Protein AF-A0A3D6C7T0-F1 (afdb_monomer_lite)

Sequence (119 aa):
MKTGLSEQIGPAGKGHRRTTLSRRDFLRLSAFAALPVAGLSVFSGCAVDPVTGQKQLMLMSREQEVAIDRQQSPFQFSSDYGVTQDRALNDYVAGVGKGMQSVVHRRDMPYNFQCVNAT

pLDDT: mean 77.18, std 17.92, range [33.69, 97.44]

Foldseek 3Di:
DDDDDDDDDDDDPPPPPPPPQDPVNVVVVVVVVVCVVPVVVQVVQFDQDLVPRDTDGHPDDPVRVLVVCVVCVVCVQVPAFHFDPPPVVLVVQQVVVLVCLVPDPCNVRPDDTTDGGDD

Structure (mmCIF, N/CA/C/O backbone):
data_AF-A0A3D6C7T0-F1
#
_entry.id   AF-A0A3D6C7T0-F1
#
loop_
_atom_site.group_PDB
_atom_site.id
_atom_site.type_symbol
_atom_site.label_atom_id
_atom_site.label_alt_id
_atom_site.label_comp_id
_atom_site.label_asym_id
_atom_site.label_entity_id
_atom_site.label_seq_id
_atom_site.pdbx_PDB_ins_code
_atom_site.Cartn_x
_atom_site.Cartn_y
_atom_site.Cartn_z
_atom_site.occupancy
_atom_site.B_iso_or_equiv
_atom_site.auth_seq_id
_atom_site.auth_comp_id
_atom_site.auth_asym_id
_atom_site.auth_atom_id
_atom_site.pdbx_PDB_model_num
ATOM 1 N N . MET A 1 1 ? 94.961 22.324 -43.646 1.00 37.06 1 MET A N 1
ATOM 2 C CA . MET A 1 1 ? 94.694 23.643 -44.262 1.00 37.06 1 MET A CA 1
ATOM 3 C C . MET A 1 1 ? 93.222 23.697 -44.649 1.00 37.06 1 MET A C 1
ATOM 5 O O . MET A 1 1 ? 92.872 22.935 -45.533 1.00 37.06 1 MET A O 1
ATOM 9 N N . LYS A 1 2 ? 92.444 24.598 -44.009 1.00 36.69 2 LYS A N 1
ATOM 10 C CA . LYS A 1 2 ? 91.187 25.230 -44.500 1.00 36.69 2 LYS A CA 1
ATOM 11 C C . LYS A 1 2 ? 89.939 24.318 -44.664 1.00 36.69 2 LYS A C 1
ATOM 13 O O . LYS A 1 2 ? 90.090 23.214 -45.150 1.00 36.69 2 LYS A O 1
ATOM 18 N N . THR A 1 3 ? 88.670 24.670 -44.407 1.00 37.91 3 THR A N 1
ATOM 19 C CA . THR A 1 3 ? 87.892 25.647 -43.589 1.00 37.91 3 THR A CA 1
ATOM 20 C C . THR A 1 3 ? 86.399 25.429 -43.951 1.00 37.91 3 THR A C 1
ATOM 22 O O . THR A 1 3 ? 86.142 25.114 -45.107 1.00 37.91 3 THR A O 1
ATOM 25 N N . GLY A 1 4 ? 85.450 25.703 -43.034 1.00 33.69 4 GLY A N 1
ATOM 26 C CA . GLY A 1 4 ? 84.008 25.983 -43.302 1.00 33.69 4 GLY A CA 1
ATOM 27 C C . GLY A 1 4 ? 83.086 24.749 -43.292 1.00 33.69 4 GLY A C 1
ATOM 28 O O . GLY A 1 4 ? 83.321 23.827 -44.056 1.00 33.69 4 GLY A O 1
ATOM 29 N N . LEU A 1 5 ? 82.159 24.530 -42.346 1.00 40.72 5 LEU A N 1
ATOM 30 C CA . LEU A 1 5 ? 80.957 25.263 -41.881 1.00 40.72 5 LEU A CA 1
ATOM 31 C C . LEU A 1 5 ? 79.784 25.262 -42.888 1.00 40.72 5 LEU A C 1
ATOM 33 O O . LEU A 1 5 ? 79.961 25.692 -44.021 1.00 40.72 5 LEU A O 1
ATOM 37 N N . SER A 1 6 ? 78.600 24.866 -42.372 1.00 38.00 6 SER A N 1
ATOM 38 C CA . SER A 1 6 ? 77.218 24.941 -42.921 1.00 38.00 6 SER A CA 1
ATOM 39 C C . SER A 1 6 ? 76.955 24.103 -44.185 1.00 38.00 6 SER A C 1
ATOM 41 O O . SER A 1 6 ? 77.673 24.224 -45.157 1.00 38.00 6 SER A O 1
ATOM 43 N N . GLU A 1 7 ? 76.015 23.154 -44.235 1.00 40.28 7 GLU A N 1
ATOM 44 C CA . GLU A 1 7 ? 74.570 23.270 -43.999 1.00 40.28 7 GLU A CA 1
ATOM 45 C C . GLU A 1 7 ? 73.972 21.910 -43.583 1.00 40.28 7 GLU A C 1
ATOM 47 O O . GLU A 1 7 ? 74.213 20.884 -44.214 1.00 40.28 7 GLU A O 1
ATOM 52 N N . GLN A 1 8 ? 73.144 21.914 -42.539 1.00 45.69 8 GLN A N 1
ATOM 53 C CA . GLN A 1 8 ? 72.184 20.854 -42.224 1.00 45.69 8 GLN A CA 1
ATOM 54 C C . GLN A 1 8 ? 70.796 21.394 -42.587 1.00 45.69 8 GLN A C 1
ATOM 56 O O . GLN A 1 8 ? 70.300 22.274 -41.884 1.00 45.69 8 GLN A O 1
ATOM 61 N N . ILE A 1 9 ? 70.171 20.906 -43.665 1.00 42.56 9 ILE A N 1
ATOM 62 C CA . ILE A 1 9 ? 68.782 21.250 -44.018 1.00 42.56 9 ILE A CA 1
ATOM 63 C C . ILE A 1 9 ? 68.037 19.997 -44.495 1.00 42.56 9 ILE A C 1
ATOM 65 O O . ILE A 1 9 ? 68.348 19.427 -45.536 1.00 42.56 9 ILE A O 1
ATOM 69 N N . GLY A 1 10 ? 67.011 19.602 -43.737 1.00 37.19 10 GLY A N 1
ATOM 70 C CA . GLY A 1 10 ? 66.030 18.582 -44.117 1.00 37.19 10 GLY A CA 1
ATOM 71 C C . GLY A 1 10 ? 65.076 18.248 -42.958 1.00 37.19 10 GLY A C 1
ATOM 72 O O . GLY A 1 10 ? 65.518 17.631 -41.993 1.00 37.19 10 GLY A O 1
ATOM 73 N N . PRO A 1 11 ? 63.795 18.669 -42.986 1.00 50.09 11 PRO A N 1
ATOM 74 C CA . PRO A 1 11 ? 62.949 18.773 -41.798 1.00 50.09 11 PRO A CA 1
ATOM 75 C C . PRO A 1 11 ? 62.059 17.542 -41.581 1.00 50.09 11 PRO A C 1
ATOM 77 O O . PRO A 1 11 ? 61.508 16.981 -42.521 1.00 50.09 11 PRO A O 1
ATOM 80 N N . ALA A 1 12 ? 61.800 17.192 -40.321 1.00 45.81 12 ALA A N 1
ATOM 81 C CA . ALA A 1 12 ? 60.620 16.410 -39.950 1.00 45.81 12 ALA A CA 1
ATOM 82 C C . ALA A 1 12 ? 60.196 16.760 -38.520 1.00 45.81 12 ALA A C 1
ATOM 84 O O . ALA A 1 12 ? 60.323 15.970 -37.584 1.00 45.81 12 ALA A O 1
ATOM 85 N N . GLY A 1 13 ? 59.694 17.983 -38.343 1.00 39.75 13 GLY A N 1
ATOM 86 C CA . GLY A 1 13 ? 58.967 18.345 -37.134 1.00 39.75 13 GLY A CA 1
ATOM 87 C C . GLY A 1 13 ? 57.725 17.463 -37.013 1.00 39.75 13 GLY A C 1
ATOM 88 O O . GLY A 1 13 ? 56.731 17.684 -37.702 1.00 39.75 13 GLY A O 1
ATOM 89 N N . LYS A 1 14 ? 57.770 16.450 -36.141 1.00 51.25 14 LYS A N 1
ATOM 90 C CA . LYS A 1 14 ? 56.585 15.704 -35.703 1.00 51.25 14 LYS A CA 1
ATOM 91 C C . LYS A 1 14 ? 55.718 16.646 -34.870 1.00 51.25 14 LYS A C 1
ATOM 93 O O . LYS A 1 14 ? 55.855 16.727 -33.652 1.00 51.25 14 LYS A O 1
ATOM 98 N N . GLY A 1 15 ? 54.841 17.385 -35.543 1.00 43.19 15 GLY A N 1
ATOM 99 C CA . GLY A 1 15 ? 53.796 18.170 -34.902 1.00 43.19 15 GLY A CA 1
ATOM 100 C C . GLY A 1 15 ? 52.855 17.238 -34.148 1.00 43.19 15 GLY A C 1
ATOM 101 O O . GLY A 1 15 ? 51.996 16.591 -34.744 1.00 43.19 15 GLY A O 1
ATOM 102 N N . HIS A 1 16 ? 53.028 17.150 -32.832 1.00 56.62 16 HIS A N 1
ATOM 103 C CA . HIS A 1 16 ? 52.068 16.520 -31.938 1.00 56.62 16 HIS A CA 1
ATOM 104 C C . HIS A 1 16 ? 50.778 17.352 -32.018 1.00 56.62 16 HIS A C 1
ATOM 106 O O . HIS A 1 16 ? 50.696 18.431 -31.426 1.00 56.62 16 HIS A O 1
ATOM 112 N N . ARG A 1 17 ? 49.792 16.913 -32.818 1.00 59.53 17 ARG A N 1
ATOM 113 C CA . ARG A 1 17 ? 48.466 17.544 -32.841 1.00 59.53 17 ARG A CA 1
ATOM 114 C C . ARG A 1 17 ? 47.876 17.387 -31.447 1.00 59.53 17 ARG A C 1
ATOM 116 O O . ARG A 1 17 ? 47.341 16.337 -31.113 1.00 59.53 17 ARG A O 1
ATOM 123 N N . ARG A 1 18 ? 47.968 18.438 -30.634 1.00 59.09 18 ARG A N 1
ATOM 124 C CA . ARG A 1 18 ? 47.105 18.599 -29.467 1.00 59.09 18 ARG A CA 1
ATOM 125 C C . ARG A 1 18 ? 45.684 18.671 -30.014 1.00 59.09 18 ARG A C 1
ATOM 127 O O . ARG A 1 18 ? 45.275 19.709 -30.525 1.00 59.09 18 ARG A O 1
ATOM 134 N N . THR A 1 19 ? 44.958 17.561 -29.985 1.00 65.06 19 THR A N 1
ATOM 135 C CA . THR A 1 19 ? 43.519 17.552 -30.239 1.00 65.06 19 THR A CA 1
ATOM 136 C C . THR A 1 19 ? 42.868 18.275 -29.072 1.00 65.06 19 THR A C 1
ATOM 138 O O . THR A 1 19 ? 42.527 17.671 -28.058 1.00 65.06 19 THR A O 1
ATOM 141 N N . THR A 1 20 ? 42.770 19.598 -29.163 1.00 72.62 20 THR A N 1
ATOM 142 C CA . THR A 1 20 ? 41.957 20.373 -28.234 1.00 72.62 20 THR A CA 1
ATOM 143 C C . THR A 1 20 ? 40.517 19.972 -28.492 1.00 72.62 20 THR A C 1
ATOM 145 O O . THR A 1 20 ? 39.955 20.339 -29.525 1.00 72.62 20 THR A O 1
ATOM 148 N N . LEU A 1 21 ? 39.948 19.166 -27.595 1.00 79.31 21 LEU A N 1
ATOM 149 C CA . LEU A 1 21 ? 38.532 18.824 -27.636 1.00 79.31 21 LEU A CA 1
ATOM 150 C C . LEU A 1 21 ? 37.735 20.128 -27.668 1.00 79.31 21 LEU A C 1
ATOM 152 O O . LEU A 1 21 ? 37.831 20.951 -26.755 1.00 79.31 21 LEU A O 1
ATOM 156 N N . SER A 1 22 ? 36.977 20.340 -28.742 1.00 84.00 22 SER A N 1
ATOM 157 C CA . SER A 1 22 ? 36.075 21.482 -28.810 1.00 84.00 22 SER A CA 1
ATOM 158 C C . SER A 1 22 ? 35.021 21.340 -27.717 1.00 84.00 22 SER A C 1
ATOM 160 O O . SER A 1 22 ? 34.609 20.227 -27.388 1.00 84.00 22 SER A O 1
ATOM 162 N N . ARG A 1 23 ? 34.501 22.460 -27.195 1.00 84.00 23 ARG A N 1
ATOM 163 C CA . ARG A 1 23 ? 33.350 22.445 -26.270 1.00 84.00 23 ARG A CA 1
ATOM 164 C C . ARG A 1 23 ? 32.200 21.596 -26.821 1.00 84.00 23 ARG A C 1
ATOM 166 O O . ARG A 1 23 ? 31.531 20.901 -26.070 1.00 84.00 23 ARG A O 1
ATOM 173 N N . ARG A 1 24 ? 32.001 21.622 -28.143 1.00 86.38 24 ARG A N 1
ATOM 174 C CA . ARG A 1 24 ? 30.977 20.827 -28.835 1.00 86.38 24 ARG A CA 1
ATOM 175 C C . ARG A 1 24 ? 31.280 19.331 -28.815 1.00 86.38 24 ARG A C 1
ATOM 177 O O . ARG A 1 24 ? 30.358 18.543 -28.652 1.00 86.38 24 ARG A O 1
ATOM 184 N N . ASP A 1 25 ? 32.544 18.949 -28.950 1.00 86.56 25 ASP A N 1
ATOM 185 C CA . ASP A 1 25 ? 32.951 17.543 -28.917 1.00 86.56 25 ASP A CA 1
ATOM 186 C C . ASP A 1 25 ? 32.854 17.001 -27.496 1.00 86.56 25 ASP A C 1
ATOM 188 O O . ASP A 1 25 ? 32.321 15.916 -27.298 1.00 86.56 25 ASP A O 1
ATOM 192 N N . PHE A 1 26 ? 33.247 17.803 -26.503 1.00 86.81 26 PHE A N 1
ATOM 193 C CA . PHE A 1 26 ? 33.059 17.482 -25.091 1.00 86.81 26 PHE A CA 1
ATOM 194 C C . PHE A 1 26 ? 31.579 17.282 -24.737 1.00 86.81 26 PHE A C 1
ATOM 196 O O . PHE A 1 26 ? 31.241 16.270 -24.132 1.00 86.81 26 PHE A O 1
ATOM 203 N N . LEU A 1 27 ? 30.690 18.189 -25.167 1.00 89.06 27 LEU A N 1
ATOM 204 C CA . LEU A 1 27 ? 29.242 18.057 -24.945 1.00 89.06 27 LEU A CA 1
ATOM 205 C C . LEU A 1 27 ? 28.636 16.839 -25.661 1.00 89.06 27 LEU A C 1
ATOM 207 O O . LEU A 1 27 ? 27.730 16.203 -25.132 1.00 89.06 27 LEU A O 1
ATOM 211 N N . ARG A 1 28 ? 29.124 16.493 -26.858 1.00 86.69 28 ARG A N 1
ATOM 212 C CA . ARG A 1 28 ? 28.687 15.282 -27.572 1.00 86.69 28 ARG A CA 1
ATOM 213 C C . ARG A 1 28 ? 29.149 14.021 -26.847 1.00 86.69 28 ARG A C 1
ATOM 215 O O . ARG A 1 28 ? 28.340 13.133 -26.605 1.00 86.69 28 ARG A O 1
ATOM 222 N N . LEU A 1 29 ? 30.425 13.957 -26.470 1.00 86.62 29 LEU A N 1
ATOM 223 C CA . LEU A 1 29 ? 31.012 12.827 -25.747 1.00 86.62 29 LEU A CA 1
ATOM 224 C C . LEU A 1 29 ? 30.336 12.612 -24.386 1.00 86.62 29 LEU A C 1
ATOM 226 O O . LEU A 1 29 ? 30.035 11.472 -24.038 1.00 86.62 29 LEU A O 1
ATOM 230 N N . SER A 1 30 ? 30.035 13.686 -23.648 1.00 82.69 30 SER A N 1
ATOM 231 C CA . SER A 1 30 ? 29.327 13.586 -22.368 1.00 82.69 30 SER A CA 1
ATOM 232 C C . SER A 1 30 ? 27.871 13.140 -22.532 1.00 82.69 30 SER A C 1
ATOM 234 O O . SER A 1 30 ? 27.409 12.303 -21.759 1.00 82.69 30 SER A O 1
ATOM 236 N N . ALA A 1 31 ? 27.163 13.617 -23.561 1.00 80.31 31 ALA A N 1
ATOM 237 C CA . ALA A 1 31 ? 25.799 13.179 -23.855 1.00 80.31 31 ALA A CA 1
ATOM 238 C C . ALA A 1 31 ? 25.729 11.682 -24.213 1.00 80.31 31 ALA A C 1
ATOM 240 O O . ALA A 1 31 ? 24.882 10.965 -23.683 1.00 80.3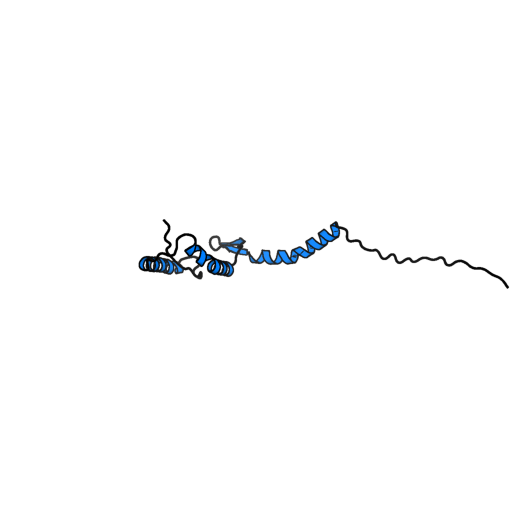1 31 ALA A O 1
ATOM 241 N N . PHE A 1 32 ? 26.645 11.184 -25.052 1.00 78.12 32 PHE A N 1
ATOM 242 C CA . PHE A 1 32 ? 26.696 9.758 -25.401 1.00 78.12 32 PHE A CA 1
ATOM 243 C C . PHE A 1 32 ? 27.085 8.864 -24.214 1.00 78.12 32 PHE A C 1
ATOM 245 O O . PHE A 1 32 ? 26.578 7.749 -24.108 1.00 78.12 32 PHE A O 1
ATOM 252 N N . ALA A 1 33 ? 27.927 9.350 -23.297 1.00 77.19 33 ALA A N 1
ATOM 253 C CA . ALA A 1 33 ? 28.305 8.615 -22.090 1.00 77.19 33 ALA A CA 1
ATOM 254 C C . ALA A 1 33 ? 27.169 8.510 -21.050 1.00 77.19 33 ALA A C 1
ATOM 256 O O . ALA A 1 33 ? 27.134 7.550 -20.283 1.00 77.19 33 ALA A O 1
ATOM 257 N N . ALA A 1 34 ? 26.231 9.464 -21.023 1.00 66.12 34 ALA A N 1
ATOM 258 C CA . ALA A 1 34 ? 25.129 9.490 -20.054 1.00 66.12 34 ALA A CA 1
ATOM 259 C C . ALA A 1 34 ? 23.933 8.590 -20.434 1.00 66.12 34 ALA A C 1
ATOM 261 O O . ALA A 1 34 ? 23.197 8.132 -19.557 1.00 66.12 34 ALA A O 1
ATOM 262 N N . LEU A 1 35 ? 23.744 8.303 -21.727 1.00 64.12 35 LEU A N 1
ATOM 263 C CA . LEU A 1 35 ? 22.630 7.492 -22.240 1.00 64.12 35 LEU A CA 1
ATOM 264 C C . LEU A 1 35 ? 22.517 6.073 -21.641 1.00 64.12 35 LEU A C 1
ATOM 266 O O . LEU A 1 35 ? 21.406 5.702 -21.258 1.00 64.12 35 LEU A O 1
ATOM 270 N N . PRO A 1 36 ? 23.591 5.265 -21.518 1.00 63.19 36 PRO A N 1
ATOM 271 C CA . PRO A 1 36 ? 23.461 3.898 -21.005 1.00 63.19 36 PRO A CA 1
ATOM 272 C C . PRO A 1 36 ? 23.092 3.832 -19.515 1.00 63.19 36 PRO A C 1
ATOM 274 O O . PRO A 1 36 ? 22.431 2.883 -19.102 1.00 63.19 36 PRO A O 1
ATOM 277 N N . VAL A 1 37 ? 23.458 4.841 -18.716 1.00 61.72 37 VAL A N 1
ATOM 278 C CA . VAL A 1 37 ? 23.159 4.879 -17.271 1.00 61.72 37 VAL A CA 1
ATOM 279 C C . VAL A 1 37 ? 21.695 5.247 -17.008 1.00 61.72 37 VAL A C 1
ATOM 281 O O . VAL A 1 37 ? 21.080 4.702 -16.098 1.00 61.72 37 VAL A O 1
ATOM 284 N N . ALA A 1 38 ? 21.113 6.136 -17.817 1.00 59.66 38 ALA A N 1
ATOM 285 C CA . ALA A 1 38 ? 19.713 6.538 -17.675 1.00 59.66 38 ALA A CA 1
ATOM 286 C C . ALA A 1 38 ? 18.733 5.605 -18.413 1.00 59.66 38 ALA A C 1
ATOM 288 O O . ALA A 1 38 ? 17.605 5.426 -17.964 1.00 59.66 38 ALA A O 1
ATOM 289 N N . GLY A 1 39 ? 19.143 5.007 -19.538 1.00 59.50 39 GLY A N 1
ATOM 290 C CA . GLY A 1 39 ? 18.256 4.237 -20.416 1.00 59.50 39 GLY A CA 1
ATOM 291 C C . GLY A 1 39 ? 17.861 2.854 -19.891 1.00 59.50 39 GLY A C 1
ATOM 292 O O . GLY A 1 39 ? 16.745 2.409 -20.152 1.00 59.50 39 GLY A O 1
ATOM 293 N N . LEU A 1 40 ? 18.728 2.177 -19.125 1.00 59.00 40 LEU A N 1
ATOM 294 C CA . L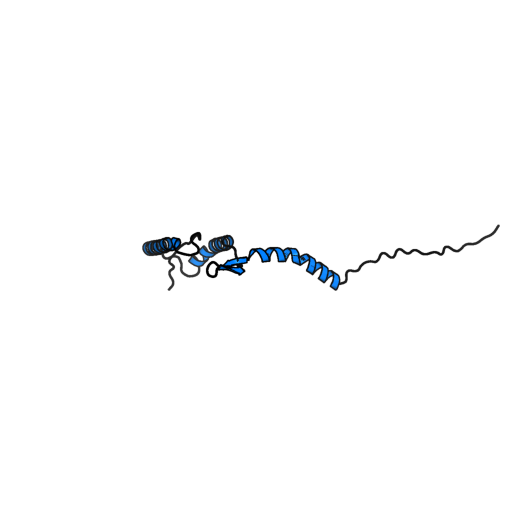EU A 1 40 ? 18.427 0.835 -18.602 1.00 59.00 40 LEU A CA 1
ATOM 295 C C . LEU A 1 40 ? 17.264 0.836 -17.594 1.00 59.00 40 LEU A C 1
ATOM 297 O O . LEU A 1 40 ? 16.499 -0.123 -17.543 1.00 59.00 40 LEU A O 1
ATOM 301 N N . SER A 1 41 ? 17.090 1.925 -16.845 1.00 58.69 41 SER A N 1
ATOM 302 C CA . SER A 1 41 ? 16.064 2.064 -15.800 1.00 58.69 41 SER A CA 1
ATOM 303 C C . SER A 1 41 ? 14.649 2.300 -16.343 1.00 58.69 41 SER A C 1
ATOM 305 O O . SER A 1 41 ? 13.672 2.151 -15.613 1.00 58.69 41 SER A O 1
ATOM 307 N N . VAL A 1 42 ? 14.512 2.689 -17.617 1.00 60.22 42 VAL A N 1
ATOM 308 C CA . VAL A 1 42 ? 13.214 3.058 -18.215 1.00 60.22 42 VAL A CA 1
ATOM 309 C C . VAL A 1 42 ? 12.433 1.825 -18.688 1.00 60.22 42 VAL A C 1
ATOM 311 O O . VAL A 1 42 ? 11.207 1.857 -18.767 1.00 60.22 42 VAL A O 1
ATOM 314 N N . PHE A 1 43 ? 13.110 0.704 -18.951 1.00 60.03 43 PHE A N 1
ATOM 315 C CA . PHE A 1 43 ? 12.458 -0.513 -19.449 1.00 60.03 43 PHE A CA 1
ATOM 316 C C . PHE A 1 43 ? 11.834 -1.389 -18.352 1.00 60.03 43 PHE A C 1
ATOM 318 O O . PHE A 1 43 ? 11.018 -2.255 -18.662 1.00 60.03 43 PHE A O 1
ATOM 325 N N . SER A 1 44 ? 12.150 -1.153 -17.075 1.00 62.81 44 SER A N 1
ATOM 326 C CA . SER A 1 44 ? 11.607 -1.911 -15.935 1.00 62.81 44 SER A CA 1
ATOM 327 C C . SER A 1 44 ? 10.171 -1.538 -15.533 1.00 62.81 44 SER A C 1
ATOM 329 O O . SER A 1 44 ? 9.615 -2.176 -14.645 1.00 62.81 44 SER A O 1
ATOM 331 N N . GLY A 1 45 ? 9.559 -0.532 -16.169 1.00 61.62 45 GLY A N 1
ATOM 332 C CA . GLY A 1 45 ? 8.222 -0.041 -15.816 1.00 61.62 45 GLY A CA 1
ATOM 333 C C . GLY A 1 45 ? 7.064 -0.596 -16.650 1.00 61.62 45 GLY A C 1
ATOM 334 O O . GLY A 1 45 ? 5.921 -0.281 -16.366 1.00 61.62 45 GLY A O 1
ATOM 335 N N . CYS A 1 46 ? 7.282 -1.395 -17.694 1.00 71.12 46 CYS A N 1
ATOM 336 C CA . CYS A 1 46 ? 6.166 -1.900 -18.505 1.00 71.12 46 CYS A CA 1
ATOM 337 C C . CYS A 1 46 ? 5.489 -3.101 -17.825 1.00 71.12 46 CYS A C 1
ATOM 339 O O . CYS A 1 46 ? 5.978 -4.225 -17.942 1.00 71.12 46 CYS A O 1
ATOM 341 N N . ALA A 1 47 ? 4.346 -2.886 -17.170 1.00 73.44 47 ALA A N 1
ATOM 342 C CA . ALA A 1 47 ? 3.518 -3.960 -16.620 1.00 73.44 47 ALA A CA 1
ATOM 343 C C . ALA A 1 47 ? 2.163 -4.032 -17.335 1.00 73.44 47 ALA A C 1
ATOM 345 O O . ALA A 1 47 ? 1.716 -3.076 -17.969 1.00 73.44 47 ALA A O 1
ATOM 346 N N . VAL A 1 48 ? 1.511 -5.190 -17.263 1.00 75.50 48 VAL A N 1
ATOM 347 C CA . VAL A 1 48 ? 0.152 -5.352 -17.787 1.00 75.50 48 VAL A CA 1
ATOM 348 C C . VAL A 1 48 ? -0.817 -4.713 -16.799 1.00 75.50 48 VAL A C 1
ATOM 350 O O . VAL A 1 48 ? -0.842 -5.092 -15.629 1.00 75.50 48 VAL A O 1
ATOM 353 N N . ASP A 1 49 ? -1.596 -3.744 -17.272 1.00 74.56 49 ASP A N 1
ATOM 354 C CA . ASP A 1 49 ? -2.701 -3.181 -16.510 1.00 74.56 49 ASP A CA 1
ATOM 355 C C . ASP A 1 49 ? -3.729 -4.291 -16.244 1.00 74.56 49 ASP A C 1
ATOM 357 O O . ASP A 1 49 ? -4.259 -4.880 -17.192 1.00 74.56 49 ASP A O 1
ATOM 361 N N . PRO A 1 50 ? -4.023 -4.589 -14.973 1.00 70.38 50 PRO A N 1
ATOM 362 C CA . PRO A 1 50 ? -4.942 -5.656 -14.616 1.00 70.38 50 PRO A CA 1
ATOM 363 C C . PRO A 1 50 ? -6.398 -5.445 -15.047 1.00 70.38 50 PRO A C 1
ATOM 365 O O . PRO A 1 50 ? -7.159 -6.407 -15.110 1.00 70.38 50 PRO A O 1
ATOM 368 N N . VAL A 1 51 ? -6.804 -4.201 -15.310 1.00 77.81 51 VAL A N 1
ATOM 369 C CA . VAL A 1 51 ? -8.177 -3.855 -15.697 1.00 77.81 51 VAL A CA 1
ATOM 370 C C . VAL A 1 51 ? -8.355 -3.985 -17.206 1.00 77.81 51 VAL A C 1
ATOM 372 O O . VAL A 1 51 ? -9.340 -4.553 -17.671 1.00 77.81 51 VAL A O 1
ATOM 375 N N . THR A 1 52 ? -7.398 -3.466 -17.979 1.00 80.50 52 THR A N 1
ATOM 376 C CA . THR A 1 52 ? -7.494 -3.399 -19.448 1.00 80.50 52 THR A CA 1
ATOM 377 C C . THR A 1 52 ? -6.729 -4.507 -20.174 1.00 80.50 52 THR A C 1
ATOM 379 O O . THR A 1 52 ? -6.942 -4.726 -21.367 1.00 80.50 52 THR A O 1
ATOM 382 N N . GLY A 1 53 ? -5.804 -5.189 -19.495 1.00 78.12 53 GLY A N 1
ATOM 383 C CA . GLY A 1 53 ? -4.904 -6.180 -20.089 1.00 78.12 53 GLY A CA 1
ATOM 384 C C . GLY A 1 53 ? -3.834 -5.585 -21.014 1.00 78.12 53 GLY A C 1
ATOM 385 O O . GLY A 1 53 ? -3.076 -6.328 -21.638 1.00 78.12 53 GLY A O 1
ATOM 386 N N . GLN A 1 54 ? -3.754 -4.257 -21.128 1.00 81.88 54 GLN A N 1
ATOM 387 C CA . GLN A 1 54 ? -2.782 -3.578 -21.982 1.00 81.88 54 GLN A CA 1
ATOM 388 C C . GLN A 1 54 ? -1.464 -3.353 -21.242 1.00 81.88 54 GLN A C 1
ATOM 390 O O . GLN A 1 54 ? -1.441 -3.136 -20.033 1.00 81.88 54 GLN A O 1
ATOM 395 N N . LYS A 1 55 ? -0.345 -3.364 -21.972 1.00 78.94 55 LYS A N 1
ATOM 396 C CA . LYS A 1 55 ? 0.949 -2.970 -21.402 1.00 78.94 55 LYS A CA 1
ATOM 397 C C . LYS A 1 55 ? 0.945 -1.464 -21.165 1.00 78.94 55 LYS A C 1
ATOM 399 O O . LYS A 1 55 ? 0.800 -0.696 -22.113 1.00 78.94 55 LYS A O 1
ATOM 404 N N . GLN A 1 56 ? 1.126 -1.060 -19.919 1.00 75.12 56 GLN A N 1
ATOM 405 C CA . GLN A 1 56 ? 1.198 0.334 -19.511 1.00 75.12 56 GLN A CA 1
ATOM 406 C C . GLN A 1 56 ? 2.464 0.577 -18.693 1.00 75.12 56 GLN A C 1
ATOM 408 O O . GLN A 1 56 ? 3.043 -0.339 -18.103 1.00 75.12 56 GLN A O 1
ATOM 413 N N . LEU A 1 57 ? 2.908 1.832 -18.685 1.00 77.81 57 LEU A N 1
ATOM 414 C CA . LEU A 1 57 ? 4.022 2.261 -17.855 1.00 77.81 57 LEU A CA 1
ATOM 415 C C . LEU A 1 57 ? 3.559 2.352 -16.392 1.00 77.81 57 LEU A C 1
ATOM 417 O O . LEU A 1 57 ? 2.850 3.279 -16.015 1.00 77.81 57 LEU A O 1
ATOM 421 N N . MET A 1 58 ? 3.989 1.402 -15.572 1.00 75.69 58 MET A N 1
ATOM 422 C CA . MET A 1 58 ? 3.932 1.432 -14.117 1.00 75.69 58 MET A CA 1
ATOM 423 C C . MET A 1 58 ? 5.214 2.060 -13.571 1.00 75.69 58 MET A C 1
ATOM 425 O O . MET A 1 58 ? 6.317 1.557 -13.774 1.00 75.69 58 MET A O 1
ATOM 429 N N . LEU A 1 59 ? 5.062 3.175 -12.860 1.00 81.50 59 LEU A N 1
ATOM 430 C CA . LEU A 1 59 ? 6.186 3.940 -12.308 1.00 81.50 59 LEU A CA 1
ATOM 431 C C . LEU A 1 59 ? 6.767 3.334 -11.021 1.00 81.50 59 LEU A C 1
ATOM 433 O O . LEU A 1 59 ? 7.819 3.768 -10.561 1.00 81.50 59 LEU A O 1
ATOM 437 N N . MET A 1 60 ? 6.077 2.360 -10.429 1.00 84.25 60 MET A N 1
ATOM 438 C CA . MET A 1 60 ? 6.410 1.777 -9.136 1.00 84.25 60 MET A CA 1
ATOM 439 C C . MET A 1 60 ? 6.117 0.277 -9.151 1.00 84.25 60 MET A C 1
ATOM 441 O O . MET A 1 60 ? 5.080 -0.157 -9.655 1.00 84.25 60 MET A O 1
ATOM 445 N N . SER A 1 61 ? 7.032 -0.514 -8.589 1.00 86.94 61 SER A N 1
ATOM 446 C CA . SER A 1 61 ? 6.797 -1.945 -8.370 1.00 86.94 61 SER A CA 1
ATOM 447 C C . SER A 1 61 ? 5.871 -2.175 -7.176 1.00 86.94 61 SER A C 1
ATOM 449 O O . SER A 1 61 ? 5.769 -1.344 -6.274 1.00 86.94 61 SER A O 1
ATOM 451 N N . ARG A 1 62 ? 5.237 -3.345 -7.128 1.00 87.94 62 ARG A N 1
ATOM 452 C CA . ARG A 1 62 ? 4.424 -3.778 -5.987 1.00 87.94 62 ARG A CA 1
ATOM 453 C C . ARG A 1 62 ? 5.212 -3.741 -4.675 1.00 87.94 62 ARG A C 1
ATOM 455 O O . ARG A 1 62 ? 4.708 -3.307 -3.647 1.00 87.94 62 ARG A O 1
ATOM 462 N N . GLU A 1 63 ? 6.439 -4.240 -4.693 1.00 91.12 63 GLU A N 1
ATOM 463 C CA . GLU A 1 63 ? 7.285 -4.346 -3.507 1.00 91.12 63 GLU A CA 1
ATOM 464 C C . GLU A 1 63 ? 7.670 -2.956 -3.005 1.00 91.12 63 GLU A C 1
ATOM 466 O O . GLU A 1 63 ? 7.679 -2.709 -1.800 1.00 91.12 63 GLU A O 1
ATOM 471 N N . GLN A 1 64 ? 7.930 -2.035 -3.933 1.00 92.56 64 GLN A N 1
ATOM 472 C CA . GLN A 1 64 ? 8.187 -0.635 -3.628 1.00 92.56 64 GLN A CA 1
ATOM 473 C C . GLN A 1 64 ? 6.947 0.061 -3.057 1.00 92.56 64 GLN A C 1
ATOM 475 O O . GLN A 1 64 ? 7.078 0.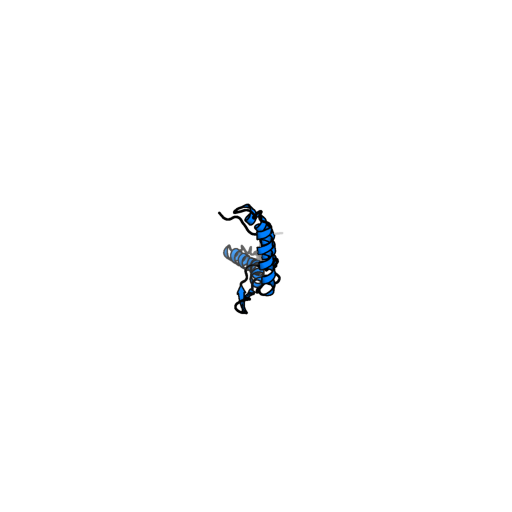787 -2.077 1.00 92.56 64 GLN A O 1
ATOM 480 N N . GLU A 1 65 ? 5.756 -0.202 -3.601 1.00 92.69 65 GLU A N 1
ATOM 481 C CA . GLU A 1 65 ? 4.481 0.287 -3.058 1.00 92.69 65 GLU A CA 1
ATOM 482 C C . GLU A 1 65 ? 4.303 -0.146 -1.598 1.00 92.69 65 GLU A C 1
ATOM 484 O O . GLU A 1 65 ? 4.087 0.691 -0.724 1.00 92.69 65 GLU A O 1
ATOM 489 N N . VAL A 1 66 ? 4.485 -1.440 -1.311 1.00 94.44 66 VAL A N 1
ATOM 490 C CA . VAL A 1 66 ? 4.393 -1.987 0.053 1.00 94.44 66 VAL A CA 1
ATOM 491 C C . VAL A 1 66 ? 5.472 -1.401 0.968 1.00 94.44 66 VAL A C 1
ATOM 493 O O . VAL A 1 66 ? 5.211 -1.127 2.139 1.00 94.44 66 VAL A O 1
ATOM 496 N N . ALA A 1 67 ? 6.696 -1.217 0.471 1.00 95.00 67 ALA A N 1
ATOM 497 C CA . ALA A 1 67 ? 7.785 -0.644 1.255 1.00 95.00 67 ALA A CA 1
ATOM 498 C C . ALA A 1 67 ? 7.520 0.823 1.622 1.00 95.00 67 ALA A C 1
ATOM 500 O O . ALA A 1 67 ? 7.761 1.210 2.765 1.00 95.00 67 ALA A O 1
ATOM 501 N N . ILE A 1 68 ? 7.004 1.618 0.682 1.00 94.69 68 ILE A N 1
ATOM 502 C CA . ILE A 1 68 ? 6.623 3.013 0.919 1.00 94.69 68 ILE A CA 1
ATOM 503 C C . ILE A 1 68 ? 5.454 3.071 1.902 1.00 94.69 68 ILE A C 1
ATOM 505 O O . ILE A 1 68 ? 5.537 3.804 2.883 1.00 94.69 68 ILE A O 1
ATOM 509 N N . ASP A 1 69 ? 4.410 2.264 1.709 1.00 93.25 69 ASP A N 1
ATOM 510 C CA . ASP A 1 69 ? 3.257 2.232 2.615 1.00 93.25 69 ASP A CA 1
ATOM 511 C C . ASP A 1 69 ? 3.660 1.888 4.058 1.00 93.25 69 ASP A C 1
ATOM 513 O O . ASP A 1 69 ? 3.261 2.572 5.000 1.00 93.25 69 ASP A O 1
ATOM 517 N N . ARG A 1 70 ? 4.549 0.907 4.257 1.00 93.31 70 ARG A N 1
ATOM 518 C CA . ARG A 1 70 ? 5.089 0.581 5.591 1.00 93.31 70 ARG A CA 1
ATOM 519 C C . ARG A 1 70 ? 5.825 1.746 6.247 1.00 93.31 70 ARG A C 1
ATOM 521 O O . ARG A 1 70 ? 5.818 1.850 7.470 1.00 93.31 70 ARG A O 1
ATOM 528 N N . GLN A 1 71 ? 6.483 2.588 5.454 1.00 93.56 71 GLN A N 1
ATOM 529 C CA . GLN A 1 71 ? 7.178 3.769 5.962 1.00 93.56 71 GLN A CA 1
ATOM 530 C C . GLN A 1 71 ? 6.209 4.918 6.245 1.00 93.56 71 GLN A C 1
ATOM 532 O O . GLN A 1 71 ? 6.418 5.644 7.207 1.00 93.56 71 GLN A O 1
ATOM 537 N N . GLN A 1 72 ? 5.170 5.098 5.426 1.00 91.12 72 GLN A N 1
ATOM 538 C CA . GLN A 1 72 ? 4.309 6.284 5.470 1.00 91.12 72 GLN A CA 1
ATOM 539 C C . GLN A 1 72 ? 3.034 6.100 6.306 1.00 91.12 72 GLN A C 1
ATOM 541 O O . GLN A 1 72 ? 2.602 7.039 6.973 1.00 91.12 72 GLN A O 1
ATOM 546 N N . SER A 1 73 ? 2.425 4.911 6.307 1.00 88.81 73 SER A N 1
ATOM 547 C CA . SER A 1 73 ? 1.158 4.645 7.010 1.00 88.81 73 SER A CA 1
ATOM 548 C C . SER A 1 73 ? 1.164 4.976 8.511 1.00 88.81 73 SER A C 1
ATOM 550 O O . SER A 1 73 ? 0.158 5.523 8.965 1.00 88.81 73 SER A O 1
ATOM 552 N N . PRO A 1 74 ? 2.248 4.778 9.299 1.00 87.44 74 PRO A N 1
ATOM 553 C CA . PRO A 1 74 ? 2.234 5.161 10.713 1.00 87.44 74 PRO A CA 1
ATOM 554 C C . PRO A 1 74 ? 2.010 6.663 10.918 1.00 87.44 74 PRO A C 1
ATOM 556 O O . PRO A 1 74 ? 1.306 7.061 11.844 1.00 87.44 74 PRO A O 1
ATOM 559 N N . PHE A 1 75 ? 2.573 7.490 10.032 1.00 84.19 75 PHE A N 1
ATOM 560 C CA . PHE A 1 75 ? 2.420 8.940 10.099 1.00 84.19 75 PHE A CA 1
ATOM 561 C C . PHE A 1 75 ? 1.004 9.365 9.719 1.00 84.19 75 PHE A C 1
ATOM 563 O O . PHE A 1 75 ? 0.432 10.182 10.433 1.00 84.19 75 PHE A O 1
ATOM 570 N N . GLN A 1 76 ? 0.413 8.744 8.691 1.00 75.88 76 GLN A N 1
ATOM 571 C CA . GLN A 1 76 ? -0.956 9.025 8.235 1.00 75.88 76 GLN A CA 1
ATOM 572 C C . GLN A 1 76 ? -2.007 8.787 9.331 1.00 75.88 76 GLN A C 1
ATOM 574 O O . GLN A 1 76 ? -2.956 9.554 9.463 1.00 75.88 76 GLN A O 1
ATOM 579 N N . PHE A 1 77 ? -1.829 7.759 10.168 1.00 72.62 77 PHE A N 1
ATOM 580 C CA . PHE A 1 77 ? -2.737 7.528 11.295 1.00 72.62 77 PHE A CA 1
ATOM 581 C C . PHE A 1 77 ? -2.606 8.588 12.388 1.00 72.62 77 PHE A C 1
ATOM 583 O O . PHE A 1 77 ? -3.584 8.887 13.061 1.00 72.62 77 PHE A O 1
ATOM 590 N N . SER A 1 78 ? -1.410 9.138 12.590 1.00 65.50 78 SER A N 1
ATOM 591 C CA . SER A 1 78 ? -1.128 10.083 13.675 1.00 65.50 78 SER A CA 1
ATOM 592 C C . SER A 1 78 ? -1.318 11.552 13.300 1.00 65.50 78 SER A C 1
ATOM 594 O O . SER A 1 78 ? -1.562 12.361 14.190 1.00 65.50 78 SER A O 1
ATOM 596 N N . SER A 1 79 ? -1.174 11.904 12.020 1.00 65.06 79 SER A N 1
ATOM 597 C CA . SER A 1 79 ? -1.135 13.301 11.582 1.00 65.06 79 SER A CA 1
ATOM 598 C C . SER A 1 79 ? -2.516 13.935 11.503 1.00 65.06 79 SER A C 1
ATOM 600 O O . SER A 1 79 ? -2.645 15.112 11.831 1.00 65.06 79 SER A O 1
ATOM 602 N N . ASP A 1 80 ? -3.532 13.160 11.112 1.00 64.06 80 ASP A N 1
ATOM 603 C CA . ASP A 1 80 ? -4.808 13.748 10.699 1.00 64.06 80 ASP A CA 1
ATOM 604 C C . ASP A 1 80 ? -5.941 13.445 11.691 1.00 64.06 80 ASP A C 1
ATOM 606 O O . ASP A 1 80 ? -6.683 14.353 12.057 1.00 64.06 80 ASP A O 1
ATOM 610 N N . TYR A 1 81 ? -6.068 12.195 12.167 1.00 73.62 81 TYR A N 1
ATOM 611 C CA . TYR A 1 81 ? -7.296 11.757 12.859 1.00 73.62 81 TYR A CA 1
ATOM 612 C C . TYR A 1 81 ? -7.113 10.765 14.023 1.00 73.62 81 TYR A C 1
ATOM 614 O O . TYR A 1 81 ? -7.989 10.665 14.883 1.00 73.62 81 TYR A O 1
ATOM 622 N N . GLY A 1 82 ? -6.000 10.027 14.094 1.00 84.81 82 GLY A N 1
ATOM 623 C CA . GLY A 1 82 ? -5.829 8.943 15.068 1.00 84.81 82 GLY A CA 1
ATOM 624 C C . GLY A 1 82 ? -6.674 7.707 14.735 1.00 84.81 82 GLY A C 1
ATOM 625 O O . GLY A 1 82 ? -7.792 7.805 14.227 1.00 84.81 82 GLY A O 1
ATOM 626 N N . VAL A 1 83 ? -6.164 6.512 15.053 1.00 88.69 83 VAL A N 1
ATOM 627 C CA . VAL A 1 83 ? -6.987 5.290 15.021 1.00 88.69 83 VAL A CA 1
ATOM 628 C C . VAL A 1 83 ? -8.034 5.371 16.132 1.00 88.69 83 VAL A C 1
ATOM 630 O O . VAL A 1 83 ? -7.718 5.729 17.272 1.00 88.69 83 VAL A O 1
ATOM 633 N N . THR A 1 84 ? -9.280 5.027 15.808 1.00 89.44 84 THR A N 1
ATOM 634 C CA . THR A 1 84 ? -10.363 5.000 16.794 1.00 89.44 84 THR A CA 1
ATOM 635 C C . THR A 1 84 ? -10.071 3.996 17.908 1.00 89.44 84 THR A C 1
ATOM 637 O O . THR A 1 84 ? -9.553 2.905 17.668 1.00 89.44 84 THR A O 1
ATOM 640 N N . GLN A 1 85 ? -10.440 4.356 19.137 1.00 91.06 85 GLN A N 1
ATOM 641 C CA . GLN A 1 85 ? -10.317 3.480 20.306 1.00 91.06 85 GLN A CA 1
ATOM 642 C C . GLN A 1 85 ? -11.454 2.448 20.387 1.00 91.06 85 GLN A C 1
ATOM 644 O O . GLN A 1 85 ? -11.403 1.537 21.214 1.00 91.06 85 GLN A O 1
ATOM 649 N N . ASP A 1 86 ? -12.478 2.565 19.533 1.00 94.88 86 ASP A N 1
ATOM 650 C CA . ASP A 1 86 ? -13.555 1.583 19.450 1.00 94.88 86 ASP A CA 1
ATOM 651 C C . ASP A 1 86 ? -13.050 0.288 18.801 1.00 94.88 86 ASP A C 1
ATOM 653 O O . ASP A 1 86 ? -12.865 0.174 17.584 1.00 94.88 86 ASP A O 1
ATOM 657 N N . ARG A 1 87 ? -12.812 -0.711 19.649 1.00 95.31 87 ARG A N 1
ATOM 658 C CA . ARG A 1 87 ? -12.357 -2.029 19.218 1.00 95.31 87 ARG A CA 1
ATOM 659 C C . ARG A 1 87 ? -13.423 -2.784 18.428 1.00 95.31 87 ARG A C 1
ATOM 661 O O . ARG A 1 87 ? -13.073 -3.436 17.452 1.00 95.31 87 ARG A O 1
ATOM 668 N N . ALA A 1 88 ? -14.692 -2.698 18.823 1.00 96.88 88 ALA A N 1
ATOM 669 C CA . ALA A 1 88 ? -15.761 -3.438 18.158 1.00 96.88 88 ALA A CA 1
ATOM 670 C C . ALA A 1 88 ? -15.949 -2.946 16.718 1.00 96.88 88 ALA A C 1
ATOM 672 O O . ALA A 1 88 ? -16.110 -3.750 15.799 1.00 96.88 88 ALA A O 1
ATOM 673 N N . LEU A 1 89 ? -15.849 -1.631 16.513 1.00 95.38 89 LEU A N 1
ATOM 674 C CA . LEU A 1 89 ? -15.889 -1.028 15.186 1.00 95.38 89 LEU A CA 1
ATOM 675 C C . LEU A 1 89 ? -14.694 -1.454 14.320 1.00 95.38 89 LEU A C 1
ATOM 677 O O . LEU A 1 89 ? -14.885 -1.868 13.175 1.00 95.38 89 LEU A O 1
ATOM 681 N N . ASN A 1 90 ? -13.471 -1.397 14.860 1.00 95.44 90 ASN A N 1
ATOM 682 C CA . ASN A 1 90 ? -12.283 -1.855 14.132 1.00 95.44 90 ASN A CA 1
ATOM 683 C C . ASN A 1 90 ? -12.375 -3.344 13.768 1.00 95.44 90 ASN A C 1
ATOM 685 O O . ASN A 1 90 ? -12.105 -3.708 12.624 1.00 95.44 90 ASN A O 1
ATOM 689 N N . ASP A 1 91 ? -12.803 -4.193 14.705 1.00 97.31 91 ASP A N 1
ATOM 690 C CA . ASP A 1 91 ? -12.958 -5.632 14.481 1.00 97.31 91 ASP A CA 1
ATOM 691 C C . ASP A 1 91 ? -14.003 -5.912 13.387 1.00 97.31 91 ASP A C 1
ATOM 693 O O . ASP A 1 91 ? -13.775 -6.749 12.508 1.00 97.31 91 ASP A O 1
ATOM 697 N N . TYR A 1 92 ? -15.118 -5.172 13.384 1.00 97.44 92 TYR A N 1
ATOM 698 C CA . TYR A 1 92 ? -16.144 -5.274 12.348 1.00 97.44 92 TYR A CA 1
ATOM 699 C C . TYR A 1 92 ? -15.599 -4.914 10.959 1.00 97.44 92 TYR A C 1
ATOM 701 O O . TYR A 1 92 ? -15.699 -5.719 10.029 1.00 97.44 92 TYR A O 1
ATOM 709 N N . VAL A 1 93 ? -14.982 -3.737 10.811 1.00 97.00 93 VAL A N 1
ATOM 710 C CA . VAL A 1 93 ? -14.469 -3.268 9.512 1.00 97.00 93 VAL A CA 1
ATOM 711 C C . VAL A 1 93 ? -13.331 -4.157 9.013 1.00 97.00 93 VAL A C 1
ATOM 713 O O . VAL A 1 93 ? -13.303 -4.518 7.834 1.00 97.00 93 VAL A O 1
ATOM 716 N N . ALA A 1 94 ? -12.438 -4.595 9.902 1.00 96.56 94 ALA A N 1
ATOM 717 C CA . ALA A 1 94 ? -11.399 -5.558 9.560 1.00 96.56 94 ALA A CA 1
ATOM 718 C C . ALA A 1 94 ? -11.983 -6.907 9.113 1.00 96.56 94 ALA A C 1
ATOM 720 O O . ALA A 1 94 ? -11.454 -7.522 8.185 1.00 96.56 94 ALA A O 1
ATOM 721 N N . GLY A 1 95 ? -13.072 -7.366 9.735 1.00 97.44 95 GLY A N 1
ATOM 722 C CA . GLY A 1 95 ? -13.789 -8.575 9.332 1.00 97.44 95 GLY A CA 1
ATOM 723 C C . GLY A 1 95 ? -14.370 -8.467 7.922 1.00 97.44 95 GLY A C 1
ATOM 724 O O . GLY A 1 95 ? -14.121 -9.338 7.085 1.00 97.44 95 GLY A O 1
ATOM 725 N N . VAL A 1 96 ? -15.079 -7.372 7.632 1.00 96.69 96 VAL A N 1
ATOM 726 C CA . VAL A 1 96 ? -15.640 -7.097 6.298 1.00 96.69 96 VAL A CA 1
ATOM 727 C C . VAL A 1 96 ? -14.530 -7.029 5.245 1.00 96.69 96 VAL A C 1
ATOM 729 O O . VAL A 1 96 ? -14.597 -7.724 4.229 1.00 96.69 96 VAL A O 1
ATOM 732 N N . GLY A 1 97 ? -13.471 -6.258 5.508 1.00 95.81 97 GLY A N 1
ATOM 733 C CA . GLY A 1 97 ? -12.349 -6.087 4.585 1.00 95.81 97 GLY A CA 1
ATOM 734 C C . GLY A 1 97 ? -11.623 -7.397 4.265 1.00 95.81 97 GLY A C 1
ATOM 735 O O . GLY A 1 97 ? -11.370 -7.702 3.097 1.00 95.81 97 GLY A O 1
ATOM 736 N N . LYS A 1 98 ? -11.360 -8.231 5.281 1.00 95.31 98 LYS A N 1
ATOM 737 C CA . LYS A 1 98 ? -10.784 -9.574 5.090 1.00 95.31 98 LYS A CA 1
ATOM 738 C C . LYS A 1 98 ? -11.690 -10.476 4.251 1.00 95.31 98 LYS A C 1
ATOM 740 O O . LYS A 1 98 ? -11.189 -11.202 3.395 1.00 95.31 98 LYS A O 1
ATOM 745 N N . GLY A 1 99 ? -13.010 -10.407 4.442 1.00 95.44 99 GLY A N 1
ATOM 746 C CA . GLY A 1 99 ? -13.972 -11.147 3.620 1.00 95.44 99 GLY A CA 1
ATOM 747 C C . GLY A 1 99 ? -13.890 -10.775 2.134 1.00 95.44 99 GLY A C 1
ATOM 748 O O . GLY A 1 99 ? -13.920 -11.648 1.263 1.00 95.44 99 GLY A O 1
ATOM 749 N N . MET A 1 100 ? -13.696 -9.486 1.839 1.00 95.19 100 MET A N 1
ATOM 750 C CA . MET A 1 100 ? -13.577 -8.975 0.469 1.00 95.19 100 MET A CA 1
ATOM 751 C C . MET A 1 100 ? -12.243 -9.321 -0.207 1.00 95.19 100 MET A C 1
ATOM 753 O O . MET A 1 100 ? -12.185 -9.389 -1.436 1.00 95.19 100 MET A O 1
ATOM 757 N N . GLN A 1 101 ? -11.172 -9.581 0.551 1.00 93.56 101 GLN A N 1
ATOM 758 C CA . GLN A 1 101 ? -9.830 -9.817 -0.002 1.00 93.56 101 GLN A CA 1
ATOM 759 C C . GLN A 1 101 ? -9.785 -10.963 -1.031 1.00 93.56 101 GLN A C 1
ATOM 761 O O . GLN A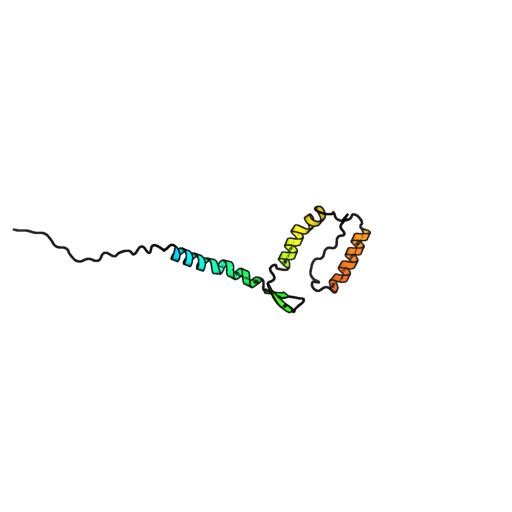 1 101 ? -8.983 -10.935 -1.963 1.00 93.56 101 GLN A O 1
ATOM 766 N N . SER A 1 102 ? -10.669 -11.955 -0.905 1.00 90.94 102 SER A N 1
ATOM 767 C CA .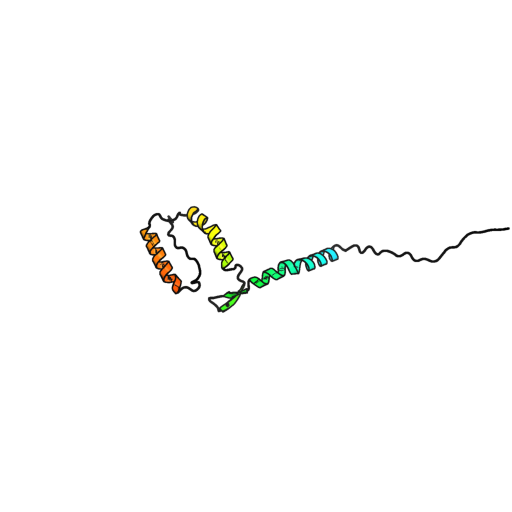 SER A 1 102 ? -10.752 -13.096 -1.826 1.00 90.94 102 SER A CA 1
ATOM 768 C C . SER A 1 102 ? -11.325 -12.756 -3.209 1.00 90.94 102 SER A C 1
ATOM 770 O O . SER A 1 102 ? -11.069 -13.486 -4.168 1.00 90.94 102 SER A O 1
ATOM 772 N N . VAL A 1 103 ? -12.074 -11.657 -3.338 1.00 93.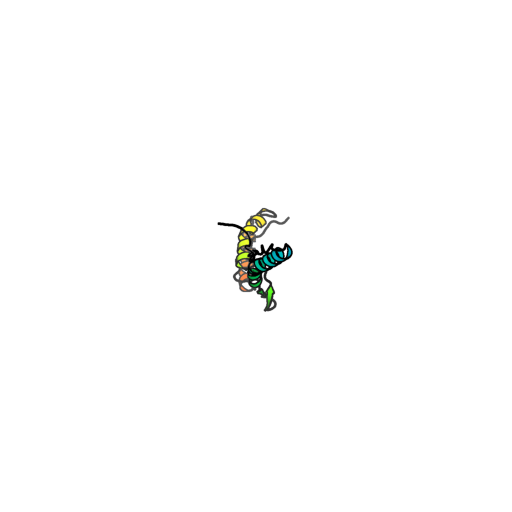50 103 VAL A N 1
ATOM 773 C CA . VAL A 1 103 ? -12.802 -11.290 -4.567 1.00 93.50 103 VAL A CA 1
ATOM 774 C C . VAL A 1 103 ? -12.260 -10.036 -5.251 1.00 93.50 103 VAL A C 1
ATOM 776 O O . VAL A 1 103 ? -12.650 -9.744 -6.378 1.00 93.50 103 VAL A O 1
ATOM 779 N N . VAL A 1 104 ? -11.326 -9.318 -4.624 1.00 91.69 104 VAL A N 1
ATOM 780 C CA . VAL A 1 104 ? -10.643 -8.178 -5.253 1.00 91.69 104 VAL A CA 1
ATOM 781 C C . VAL A 1 104 ? -9.563 -8.632 -6.237 1.00 91.69 104 VAL A C 1
ATOM 783 O O . VAL A 1 104 ? -9.095 -9.772 -6.213 1.00 91.69 104 VAL A O 1
ATOM 786 N N . HIS A 1 105 ? -9.134 -7.709 -7.098 1.00 88.75 105 HIS A N 1
ATOM 787 C CA . HIS A 1 105 ? -8.102 -7.961 -8.100 1.00 88.75 105 HIS A CA 1
ATOM 788 C C . HIS A 1 105 ? -6.715 -8.249 -7.475 1.00 88.75 105 HIS A C 1
ATOM 790 O O . HIS A 1 105 ? -5.998 -9.139 -7.924 1.00 88.75 105 HIS A O 1
ATOM 796 N N . ARG A 1 106 ? -6.319 -7.521 -6.420 1.00 89.25 106 ARG A N 1
ATOM 797 C CA . ARG A 1 106 ? -4.979 -7.611 -5.797 1.00 89.25 106 ARG A CA 1
ATOM 798 C C . ARG A 1 106 ? -4.988 -8.377 -4.473 1.00 89.25 106 ARG A C 1
ATOM 800 O O . ARG A 1 106 ? -4.677 -7.835 -3.418 1.00 89.25 106 ARG A O 1
ATOM 807 N N . ARG A 1 107 ? -5.370 -9.649 -4.530 1.00 91.62 107 ARG A N 1
ATOM 808 C CA . ARG A 1 107 ? -5.626 -10.499 -3.346 1.00 91.62 107 ARG A CA 1
ATOM 809 C C . ARG A 1 107 ? -4.429 -10.658 -2.412 1.00 91.62 107 ARG A C 1
ATOM 811 O O . ARG A 1 107 ? -4.587 -10.811 -1.209 1.00 91.62 107 ARG A O 1
ATOM 818 N N . ASP A 1 108 ? -3.233 -10.631 -2.973 1.00 91.06 108 ASP A N 1
ATOM 819 C CA . ASP A 1 108 ? -1.966 -10.848 -2.288 1.00 91.06 108 ASP A CA 1
ATOM 820 C C . ASP A 1 108 ? -1.442 -9.594 -1.563 1.00 91.06 108 ASP A C 1
ATOM 822 O O . ASP A 1 108 ? -0.387 -9.648 -0.927 1.00 91.06 108 ASP A O 1
ATOM 826 N N . MET A 1 109 ? -2.102 -8.432 -1.700 1.00 94.56 109 MET A N 1
ATOM 827 C CA . MET A 1 109 ? -1.676 -7.200 -1.020 1.00 94.56 109 MET A CA 1
ATOM 828 C C . MET A 1 109 ? -1.904 -7.291 0.497 1.00 94.56 109 MET A C 1
ATOM 830 O O . MET A 1 109 ? -2.935 -7.812 0.929 1.00 94.56 109 MET A O 1
ATOM 834 N N . PRO A 1 110 ? -0.969 -6.784 1.323 1.00 94.56 110 PRO A N 1
ATOM 835 C CA . PRO A 1 110 ? -1.060 -6.860 2.778 1.00 94.56 110 PRO A CA 1
ATOM 836 C C . PRO A 1 110 ? -1.980 -5.762 3.339 1.00 94.56 110 PRO A C 1
ATOM 838 O O . PRO A 1 110 ? -1.523 -4.852 4.024 1.00 94.56 110 PRO A O 1
ATOM 841 N N . TYR A 1 111 ? -3.275 -5.824 3.023 1.00 94.44 111 TYR A N 1
ATOM 842 C CA . TYR A 1 111 ? -4.250 -4.831 3.479 1.00 94.44 111 TYR A CA 1
ATOM 843 C C . TYR A 1 111 ? -4.357 -4.782 5.008 1.00 94.44 111 TYR A C 1
ATOM 845 O O . TYR A 1 111 ? -4.457 -5.814 5.674 1.00 94.44 111 TYR A O 1
ATOM 853 N N . ASN A 1 112 ? -4.403 -3.565 5.549 1.00 92.56 112 ASN A N 1
ATOM 854 C CA . ASN A 1 112 ? -4.667 -3.291 6.954 1.00 92.56 112 ASN A CA 1
ATOM 855 C C . ASN A 1 112 ? -5.844 -2.314 7.057 1.00 92.56 112 ASN A C 1
ATOM 857 O O . ASN A 1 112 ? -5.813 -1.246 6.451 1.00 92.56 112 ASN A O 1
ATOM 861 N N . PHE A 1 113 ? -6.880 -2.687 7.804 1.00 93.62 113 PHE A N 1
ATOM 862 C CA . PHE A 1 113 ? -8.108 -1.905 7.931 1.00 93.62 113 PHE A CA 1
ATOM 863 C C . PHE A 1 113 ? -8.152 -1.275 9.319 1.00 93.62 113 PHE A C 1
ATOM 865 O O . PHE A 1 113 ? -8.157 -1.999 10.310 1.00 93.62 113 PHE A O 1
ATOM 872 N N . GLN A 1 114 ? -8.180 0.055 9.376 1.00 90.56 114 GLN A N 1
ATOM 873 C CA . GLN A 1 114 ? -8.264 0.819 10.617 1.00 90.56 114 GLN A CA 1
ATOM 874 C C . GLN A 1 114 ? -9.286 1.935 10.447 1.00 90.56 114 GLN A C 1
ATOM 876 O O . GLN A 1 114 ? -9.256 2.664 9.455 1.00 90.56 114 GLN A O 1
ATOM 881 N N . CYS A 1 115 ? -10.184 2.074 11.413 1.00 91.62 115 CYS A N 1
ATOM 882 C CA . CYS A 1 115 ? -11.106 3.200 11.454 1.00 91.62 115 CYS A CA 1
ATOM 883 C C . CYS A 1 115 ? -10.404 4.409 12.081 1.00 91.62 115 CYS A C 1
ATOM 885 O O . CYS A 1 115 ? -9.694 4.270 13.079 1.00 91.62 115 CYS A O 1
ATOM 887 N N . VAL A 1 116 ? -10.620 5.595 11.519 1.00 89.88 116 VAL A N 1
ATOM 888 C CA . VAL A 1 116 ? -10.050 6.855 12.015 1.00 89.88 116 VAL A CA 1
ATOM 889 C C . VAL A 1 116 ? -11.149 7.813 12.450 1.00 89.88 116 VAL A C 1
ATOM 891 O O . VAL A 1 116 ? -12.274 7.729 11.955 1.00 89.88 116 VAL A O 1
ATOM 894 N N . ASN A 1 117 ? -10.839 8.706 13.388 1.00 83.44 117 ASN A N 1
ATOM 895 C CA . ASN A 1 117 ? -11.812 9.667 13.899 1.00 83.44 117 ASN A CA 1
ATOM 896 C C . ASN A 1 117 ? -11.745 10.992 13.125 1.00 83.44 117 ASN A C 1
ATOM 898 O O . ASN A 1 117 ? -11.066 11.927 13.542 1.00 83.44 117 ASN A O 1
ATOM 902 N N . ALA A 1 118 ? -12.424 11.047 11.979 1.00 73.31 118 ALA A N 1
ATOM 903 C CA . ALA A 1 118 ? -12.573 12.272 11.201 1.00 73.31 118 ALA A CA 1
ATOM 904 C C . ALA A 1 118 ? -13.795 13.068 11.678 1.00 73.31 118 ALA A C 1
ATOM 906 O O . ALA A 1 118 ? -14.930 12.629 11.489 1.00 73.31 118 ALA A O 1
ATOM 907 N N . THR A 1 119 ? -13.547 14.213 12.316 1.00 62.00 119 THR A N 1
ATOM 908 C CA . THR A 1 119 ? -14.565 15.198 12.726 1.00 62.00 119 THR A CA 1
ATOM 909 C C . THR A 1 119 ? -14.780 16.267 11.674 1.00 62.00 119 THR A C 1
ATOM 911 O O . THR A 1 119 ? -13.753 16.772 11.165 1.00 62.00 119 THR A O 1
#

Radius of gyration: 35.27 Å; chains: 1; bounding box: 111×39×65 Å

Secondary structure (DSSP, 8-state):
----------------------HHHHHHHHHHHHHHHHHGGGGGGEEE-TTT--EEE-SS-HHHHHHHHHHHHHHHHHHTT-B-S-HHHHHHHHHHHHHHTTTSS-TTS------B---